Protein AF-A0A962UBZ4-F1 (afdb_monomer_lite)

Structure (mmCIF, N/CA/C/O backbone):
data_AF-A0A962UBZ4-F1
#
_entry.id   AF-A0A962UBZ4-F1
#
loop_
_atom_site.group_PDB
_atom_site.id
_atom_site.type_symbol
_atom_site.label_atom_id
_atom_site.label_alt_id
_atom_site.label_comp_id
_atom_site.label_asym_id
_atom_site.label_entity_id
_atom_site.label_seq_id
_atom_site.pdbx_PDB_ins_code
_atom_site.Cartn_x
_atom_site.Cartn_y
_atom_site.Cartn_z
_atom_site.occupancy
_atom_site.B_iso_or_equiv
_atom_site.auth_seq_id
_atom_site.auth_comp_id
_atom_site.auth_asym_id
_atom_site.auth_atom_id
_atom_site.pdbx_PDB_model_num
ATOM 1 N N . MET A 1 1 ? -7.262 -29.068 23.832 1.00 38.12 1 MET A N 1
ATOM 2 C CA . MET A 1 1 ? -7.012 -28.081 22.765 1.00 38.12 1 MET A CA 1
ATOM 3 C C . MET A 1 1 ? -6.876 -26.722 23.432 1.00 38.12 1 MET A C 1
ATOM 5 O O . MET A 1 1 ? -7.885 -26.080 23.689 1.00 38.12 1 MET A O 1
ATOM 9 N N . SER A 1 2 ? -5.667 -26.346 23.846 1.00 46.06 2 SER A N 1
ATOM 10 C CA . SER A 1 2 ? -5.438 -25.055 24.502 1.00 46.06 2 SER A CA 1
ATOM 11 C C . SER A 1 2 ? -5.253 -24.007 23.416 1.00 46.06 2 SER A C 1
ATOM 13 O O . SER A 1 2 ? -4.232 -23.998 22.737 1.00 46.06 2 SER A O 1
ATOM 15 N N . GLN A 1 3 ? -6.270 -23.176 23.210 1.00 50.06 3 GLN A N 1
ATOM 16 C CA . GLN A 1 3 ? -6.128 -21.978 22.399 1.00 50.06 3 GLN A CA 1
ATOM 17 C C . GLN A 1 3 ? -5.252 -21.007 23.196 1.00 50.06 3 GLN A C 1
ATOM 19 O O . GLN A 1 3 ? -5.643 -20.553 24.270 1.00 50.06 3 GLN A O 1
ATOM 24 N N . GLU A 1 4 ? -4.039 -20.769 22.705 1.00 47.31 4 GLU A N 1
ATOM 25 C CA . GLU A 1 4 ? -3.099 -19.800 23.265 1.00 47.31 4 GLU A CA 1
ATOM 26 C C . GLU A 1 4 ? -3.786 -18.421 23.375 1.00 47.31 4 GLU A C 1
ATOM 28 O O . GLU A 1 4 ? -4.555 -18.064 22.471 1.00 47.31 4 GLU A O 1
ATOM 33 N N . PRO A 1 5 ? -3.595 -17.670 24.479 1.00 57.84 5 PRO A N 1
ATOM 34 C CA . PRO A 1 5 ? -4.251 -16.382 24.655 1.00 57.84 5 PRO A CA 1
ATOM 35 C C . PRO A 1 5 ? -3.895 -15.440 23.496 1.00 57.84 5 PRO A C 1
ATOM 37 O O . PRO A 1 5 ? -2.752 -15.466 23.030 1.00 57.84 5 PRO A O 1
ATOM 40 N N . PRO A 1 6 ? -4.834 -14.599 23.020 1.00 56.41 6 PRO A N 1
ATOM 41 C CA . PRO A 1 6 ? -4.545 -13.658 21.948 1.00 56.41 6 PRO A CA 1
ATOM 42 C C . PRO A 1 6 ? -3.395 -12.751 22.386 1.00 56.41 6 PRO A C 1
ATOM 44 O O . PRO A 1 6 ? -3.477 -12.066 23.407 1.00 56.41 6 PRO A O 1
ATOM 47 N N . ALA A 1 7 ? -2.299 -12.800 21.629 1.00 54.19 7 ALA A N 1
ATOM 48 C CA . ALA A 1 7 ? -1.118 -11.993 21.880 1.00 54.19 7 ALA A CA 1
ATOM 49 C C . ALA A 1 7 ? -1.494 -10.500 21.970 1.00 54.19 7 ALA A C 1
ATOM 51 O O . ALA A 1 7 ? -2.430 -10.064 21.286 1.00 54.19 7 ALA A O 1
ATOM 52 N N . PRO A 1 8 ? -0.773 -9.703 22.784 1.00 57.00 8 PRO A N 1
ATOM 53 C CA . PRO A 1 8 ? -0.985 -8.262 22.853 1.00 57.00 8 PRO A CA 1
ATOM 54 C C . PRO A 1 8 ? -0.960 -7.672 21.443 1.00 57.00 8 PRO A C 1
ATOM 56 O O . PRO A 1 8 ? -0.140 -8.064 20.610 1.00 57.00 8 PRO A O 1
ATOM 59 N N . HIS A 1 9 ? -1.900 -6.767 21.183 1.00 59.88 9 HIS A N 1
ATOM 60 C CA . HIS A 1 9 ? -2.199 -6.189 19.875 1.00 59.88 9 HIS A CA 1
ATOM 61 C C . HIS A 1 9 ? -0.930 -5.549 19.299 1.00 59.88 9 HIS A C 1
ATOM 63 O O . HIS A 1 9 ? -0.572 -4.419 19.632 1.00 59.88 9 HIS A O 1
ATOM 69 N N . ARG A 1 10 ? -0.199 -6.297 18.462 1.00 70.25 10 ARG A N 1
ATOM 70 C CA . ARG A 1 10 ? 0.956 -5.766 17.741 1.00 70.25 10 ARG A CA 1
ATOM 71 C C . ARG A 1 10 ? 0.424 -4.727 16.751 1.00 70.25 10 ARG A C 1
ATOM 73 O O . ARG A 1 10 ? -0.534 -5.036 16.040 1.00 70.25 10 ARG A O 1
ATOM 80 N N . PRO A 1 11 ? 1.027 -3.529 16.672 1.00 76.25 11 PRO A N 1
ATOM 81 C CA . PRO A 1 11 ? 0.645 -2.560 15.657 1.00 76.25 11 PRO A CA 1
ATOM 82 C C . PRO A 1 11 ? 0.747 -3.200 14.268 1.00 76.25 11 PRO A C 1
ATOM 84 O O . PRO A 1 11 ? 1.775 -3.784 13.917 1.00 76.25 11 PRO A O 1
ATOM 87 N N . LEU A 1 12 ? -0.340 -3.120 13.499 1.00 86.69 12 LEU A N 1
ATOM 88 C CA . LEU A 1 12 ? -0.370 -3.601 12.122 1.00 86.69 12 LEU A CA 1
ATOM 89 C C . LEU A 1 12 ? 0.521 -2.698 11.264 1.00 86.69 12 LEU A C 1
ATOM 91 O O . LEU A 1 12 ? 0.384 -1.474 11.291 1.00 86.69 12 LEU A O 1
ATOM 95 N N . THR A 1 13 ? 1.412 -3.294 10.478 1.00 91.31 13 THR A N 1
ATOM 96 C CA . THR A 1 13 ? 2.264 -2.563 9.535 1.00 91.31 13 THR A CA 1
ATOM 97 C C . THR A 1 13 ? 1.596 -2.537 8.161 1.00 91.31 13 THR A C 1
ATOM 99 O O . THR A 1 13 ? 1.212 -3.604 7.674 1.00 91.31 13 THR A O 1
ATOM 102 N N . PRO A 1 14 ? 1.438 -1.360 7.528 1.00 93.25 14 PRO A N 1
ATOM 103 C CA . PRO A 1 14 ? 0.878 -1.285 6.187 1.00 93.25 14 PRO A CA 1
ATOM 104 C C . PRO A 1 14 ? 1.810 -1.979 5.182 1.00 93.25 14 PRO A C 1
ATOM 106 O O . PRO A 1 14 ? 3.036 -1.901 5.325 1.00 93.25 14 PRO A O 1
ATOM 109 N N . PRO A 1 15 ? 1.262 -2.649 4.157 1.00 95.19 15 PRO A N 1
ATOM 110 C CA . PRO A 1 15 ? 2.078 -3.233 3.104 1.00 95.19 15 PRO A CA 1
ATOM 111 C C . PRO A 1 15 ? 2.781 -2.127 2.312 1.00 95.19 15 PRO A C 1
ATOM 113 O O . PRO A 1 15 ? 2.201 -1.080 2.017 1.00 95.19 15 PRO A O 1
ATOM 116 N N . GLN A 1 16 ? 4.036 -2.370 1.950 1.00 96.19 16 GLN A N 1
ATOM 117 C CA . GLN A 1 16 ? 4.803 -1.453 1.115 1.00 96.19 16 GLN A CA 1
ATOM 118 C C . GLN A 1 16 ? 4.480 -1.689 -0.363 1.00 96.19 16 GLN A C 1
ATOM 120 O O . GLN A 1 16 ? 4.335 -2.845 -0.773 1.00 96.19 16 GLN A O 1
ATOM 125 N N . PRO A 1 17 ? 4.356 -0.618 -1.166 1.00 95.56 17 PRO A N 1
ATOM 126 C CA . PRO A 1 17 ? 4.194 -0.768 -2.601 1.00 95.56 17 PRO A CA 1
ATOM 127 C C . PRO A 1 17 ? 5.455 -1.393 -3.219 1.00 95.56 17 PRO A C 1
ATOM 129 O O . PRO A 1 17 ? 6.559 -1.183 -2.705 1.00 95.56 17 PRO A O 1
ATOM 132 N N . PRO A 1 18 ? 5.312 -2.135 -4.330 1.00 94.62 18 PRO A N 1
ATOM 133 C CA . PRO A 1 18 ? 6.459 -2.627 -5.076 1.00 94.62 18 PRO A CA 1
ATOM 134 C C . PRO A 1 18 ? 7.306 -1.462 -5.595 1.00 94.62 18 PRO A C 1
ATOM 136 O O . PRO A 1 18 ? 6.785 -0.422 -6.005 1.00 94.62 18 PRO A O 1
ATOM 139 N N . VAL A 1 19 ? 8.625 -1.644 -5.585 1.00 94.50 19 VAL A N 1
ATOM 140 C CA . VAL A 1 19 ? 9.569 -0.656 -6.119 1.00 94.50 19 VAL A CA 1
ATOM 141 C C . VAL A 1 19 ? 9.639 -0.731 -7.652 1.00 94.50 19 VAL A C 1
ATOM 143 O O . VAL A 1 19 ? 9.274 -1.756 -8.240 1.00 94.50 19 VAL A O 1
ATOM 146 N N . PRO A 1 20 ? 10.120 0.327 -8.333 1.00 91.00 20 PRO A N 1
ATOM 147 C CA . PRO A 1 20 ? 10.368 0.272 -9.771 1.00 91.00 20 PRO A CA 1
ATOM 148 C C . PRO A 1 20 ? 11.300 -0.894 -10.128 1.00 91.00 20 PRO A C 1
ATOM 150 O O . PRO A 1 20 ? 12.356 -1.051 -9.521 1.00 91.00 20 PRO A O 1
ATOM 153 N N . GLY A 1 21 ? 10.906 -1.706 -11.111 1.00 88.88 21 GLY A N 1
ATOM 154 C CA . GLY A 1 21 ? 11.659 -2.886 -11.555 1.00 88.88 21 GLY A CA 1
ATOM 155 C C . GLY A 1 21 ? 11.179 -4.227 -10.988 1.00 88.88 21 GLY A C 1
ATOM 156 O O . GLY A 1 21 ? 11.462 -5.256 -11.593 1.00 88.88 21 GLY A O 1
ATOM 157 N N . GLU A 1 22 ? 10.392 -4.237 -9.907 1.00 92.69 22 GLU A N 1
ATOM 158 C CA . GLU A 1 22 ? 9.736 -5.466 -9.414 1.00 92.69 22 GLU A CA 1
ATOM 159 C C . GLU A 1 22 ? 8.556 -5.875 -10.308 1.00 92.69 22 GLU A C 1
ATOM 161 O O . GLU A 1 22 ? 8.249 -7.054 -10.487 1.00 92.69 22 GLU A O 1
ATOM 166 N N . CYS A 1 23 ? 7.872 -4.888 -10.896 1.00 92.81 23 CYS A N 1
ATOM 167 C CA . CYS A 1 23 ? 6.831 -5.152 -11.875 1.00 92.81 23 CYS A CA 1
ATOM 168 C C . CYS A 1 23 ? 7.468 -5.537 -13.214 1.00 92.81 23 CYS A C 1
ATOM 170 O O . CYS A 1 23 ? 8.184 -4.749 -13.824 1.00 92.81 23 CYS A O 1
ATOM 172 N N . CYS A 1 24 ? 7.134 -6.730 -13.708 1.00 91.19 24 CYS A N 1
ATOM 173 C CA . CYS A 1 24 ? 7.563 -7.225 -15.014 1.00 91.19 24 CYS A CA 1
ATOM 174 C C . CYS A 1 24 ? 7.016 -6.392 -16.195 1.00 91.19 24 CYS A C 1
ATOM 176 O O . CYS A 1 24 ? 7.498 -6.558 -17.312 1.00 91.19 24 CYS A O 1
ATOM 178 N N . GLU A 1 25 ? 5.958 -5.594 -15.970 1.00 89.75 25 GLU A N 1
ATOM 179 C CA . GLU A 1 25 ? 5.221 -4.759 -16.944 1.00 89.75 25 GLU A CA 1
ATOM 180 C C . GLU A 1 25 ? 4.712 -5.488 -18.203 1.00 89.75 25 GLU A C 1
ATOM 182 O O . GLU A 1 25 ? 4.251 -4.873 -19.158 1.00 89.75 25 GLU A O 1
ATOM 187 N N . ARG A 1 26 ? 4.738 -6.824 -18.199 1.00 90.38 26 ARG A N 1
ATOM 188 C CA . ARG A 1 26 ? 4.347 -7.674 -19.335 1.00 90.38 26 ARG A CA 1
ATOM 189 C C . ARG A 1 26 ? 3.070 -8.480 -19.099 1.00 90.38 26 ARG A C 1
ATOM 191 O O . ARG A 1 26 ? 2.787 -9.402 -19.852 1.00 90.38 26 ARG A O 1
ATOM 198 N N . GLY A 1 27 ? 2.319 -8.159 -18.045 1.00 87.94 27 GLY A N 1
ATOM 199 C CA . GLY A 1 27 ? 1.105 -8.898 -17.685 1.00 87.94 27 GLY A CA 1
ATOM 200 C C . GLY A 1 27 ? 1.388 -10.327 -17.211 1.00 87.94 27 GLY A C 1
ATOM 201 O O . GLY A 1 27 ? 0.662 -11.246 -17.571 1.00 87.94 27 GLY A O 1
ATOM 202 N N . CYS A 1 28 ? 2.461 -10.526 -16.438 1.00 90.69 28 CYS A N 1
ATOM 203 C CA . CYS A 1 28 ? 2.787 -11.825 -15.854 1.00 90.69 28 CYS A CA 1
ATOM 204 C C . CYS A 1 28 ? 1.678 -12.321 -14.903 1.00 90.69 28 CYS A C 1
ATOM 206 O O . CYS A 1 28 ? 1.032 -11.530 -14.215 1.00 90.69 28 CYS A O 1
ATOM 208 N N . GLU A 1 29 ? 1.491 -13.643 -14.844 1.00 90.44 29 GLU A N 1
ATOM 209 C CA . GLU A 1 29 ? 0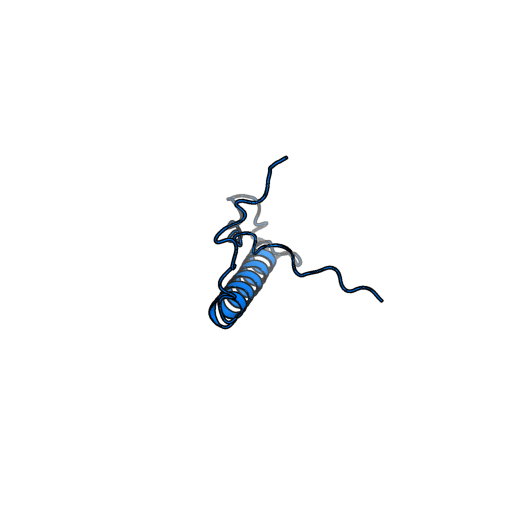.473 -14.315 -14.016 1.00 90.44 29 GLU A CA 1
ATOM 210 C C . GLU A 1 29 ? 0.615 -14.001 -12.514 1.00 90.44 29 GLU A C 1
ATOM 212 O O . GLU A 1 29 ? -0.374 -13.821 -11.811 1.00 90.44 29 GLU A O 1
ATOM 217 N N . ASN A 1 30 ? 1.853 -13.839 -12.042 1.00 91.31 30 ASN A N 1
ATOM 218 C CA . ASN A 1 30 ? 2.191 -13.480 -10.666 1.00 91.31 30 ASN A CA 1
ATOM 219 C C . ASN A 1 30 ? 2.499 -11.980 -10.554 1.00 91.31 30 ASN A C 1
ATOM 221 O O . ASN A 1 30 ? 3.612 -11.576 -10.220 1.00 91.31 30 ASN A O 1
ATOM 225 N N . CYS A 1 31 ? 1.524 -11.135 -10.882 1.00 93.31 31 CYS A N 1
ATOM 226 C CA . CYS A 1 31 ? 1.703 -9.687 -10.843 1.00 93.31 31 CYS A CA 1
ATOM 227 C C . CYS A 1 31 ? 1.887 -9.183 -9.399 1.00 93.31 31 CYS A C 1
ATOM 229 O O . CYS A 1 31 ? 0.997 -9.323 -8.561 1.00 93.31 31 CYS A O 1
ATOM 231 N N . VAL A 1 32 ? 3.016 -8.526 -9.117 1.00 95.44 32 VAL A N 1
ATOM 232 C CA . VAL A 1 32 ? 3.337 -7.982 -7.783 1.00 95.44 32 VAL A CA 1
ATOM 233 C C . VAL A 1 32 ? 2.273 -7.006 -7.261 1.00 95.44 32 VAL A C 1
ATOM 235 O O . VAL A 1 32 ? 1.974 -6.976 -6.068 1.00 95.44 32 VAL A O 1
ATOM 238 N N . TRP A 1 33 ? 1.622 -6.266 -8.163 1.00 95.06 33 TRP A N 1
ATOM 239 C CA . TRP A 1 33 ? 0.526 -5.368 -7.811 1.00 95.06 33 TRP A CA 1
ATOM 240 C C . TRP A 1 33 ? -0.698 -6.114 -7.280 1.00 95.06 33 TRP A C 1
ATOM 242 O O . TRP A 1 33 ? -1.345 -5.628 -6.356 1.00 95.06 33 TRP A O 1
ATOM 252 N N . VAL A 1 34 ? -0.996 -7.309 -7.803 1.00 95.06 34 VAL A N 1
ATOM 253 C CA . VAL A 1 34 ? -2.109 -8.137 -7.310 1.00 95.06 34 VAL A CA 1
ATOM 254 C C . VAL A 1 34 ? -1.867 -8.509 -5.851 1.00 95.06 34 VAL A C 1
ATOM 256 O O . VAL A 1 34 ? -2.719 -8.241 -5.004 1.00 95.06 34 VAL A O 1
ATOM 259 N N . PHE A 1 35 ? -0.677 -9.023 -5.534 1.00 95.38 35 PHE A N 1
ATOM 260 C CA . PHE A 1 35 ? -0.307 -9.368 -4.160 1.00 95.38 35 PHE A CA 1
ATOM 261 C C . PHE A 1 35 ? -0.312 -8.153 -3.228 1.00 95.38 35 PHE A C 1
ATOM 263 O O . PHE A 1 35 ? -0.801 -8.243 -2.102 1.00 95.38 35 PHE A O 1
ATOM 270 N N . TYR A 1 36 ? 0.175 -7.002 -3.701 1.00 96.88 36 TYR A N 1
ATOM 271 C CA . TYR A 1 36 ? 0.143 -5.757 -2.936 1.00 96.88 36 TYR A CA 1
ATOM 272 C C . TYR A 1 36 ? -1.290 -5.332 -2.579 1.00 96.88 36 TYR A C 1
ATOM 274 O O . TYR A 1 36 ? -1.577 -5.054 -1.414 1.00 96.88 36 TYR A O 1
ATOM 282 N N . TYR A 1 37 ? -2.219 -5.328 -3.539 1.00 96.56 37 TYR A N 1
ATOM 283 C CA . TYR A 1 37 ? -3.613 -4.964 -3.267 1.00 96.56 37 TYR A CA 1
ATOM 284 C C . TYR A 1 37 ? -4.334 -5.988 -2.388 1.00 96.56 37 TYR A C 1
ATOM 286 O O . TYR A 1 37 ? -5.158 -5.612 -1.554 1.00 96.56 37 TYR A O 1
ATOM 294 N N . GLU A 1 38 ? -4.025 -7.277 -2.521 1.00 97.38 38 GLU A N 1
ATOM 295 C CA . GLU A 1 38 ? -4.534 -8.284 -1.589 1.00 97.38 38 GLU A CA 1
ATOM 296 C C . GLU A 1 38 ? -4.033 -8.058 -0.163 1.00 97.38 38 GLU A C 1
ATOM 298 O O . GLU A 1 38 ? -4.822 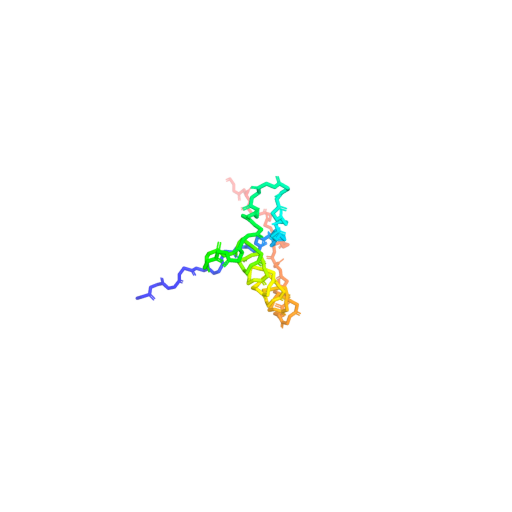-8.130 0.783 1.00 97.38 38 GLU A O 1
ATOM 303 N N . ALA A 1 39 ? -2.747 -7.747 0.000 1.00 96.44 39 ALA A N 1
ATOM 304 C CA . ALA A 1 39 ? -2.181 -7.406 1.298 1.00 96.44 39 ALA A CA 1
ATOM 305 C C . ALA A 1 39 ? -2.837 -6.144 1.882 1.00 96.44 39 ALA A C 1
ATOM 307 O O . ALA A 1 39 ? -3.158 -6.130 3.071 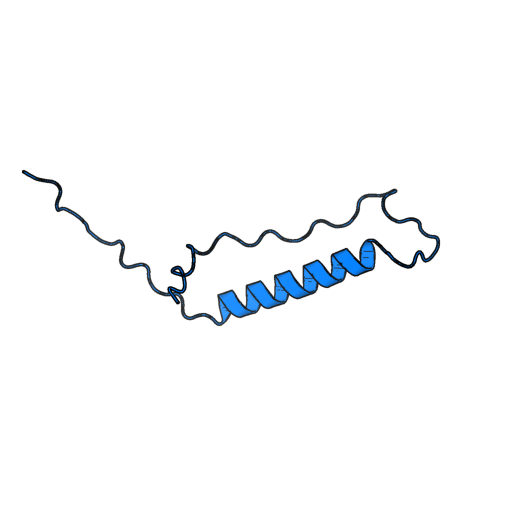1.00 96.44 39 ALA A O 1
ATOM 308 N N . GLN A 1 40 ? -3.114 -5.128 1.056 1.00 97.75 40 GLN A N 1
ATOM 309 C CA . GLN A 1 40 ? -3.843 -3.930 1.488 1.00 97.75 40 GLN A CA 1
ATOM 310 C C . GLN A 1 40 ? -5.250 -4.262 1.980 1.00 97.75 40 GLN A C 1
ATOM 312 O O . GLN A 1 40 ? -5.608 -3.872 3.088 1.00 97.75 40 GLN A O 1
ATOM 317 N N . ARG A 1 41 ? -6.014 -5.067 1.233 1.00 97.44 41 ARG A N 1
ATOM 318 C CA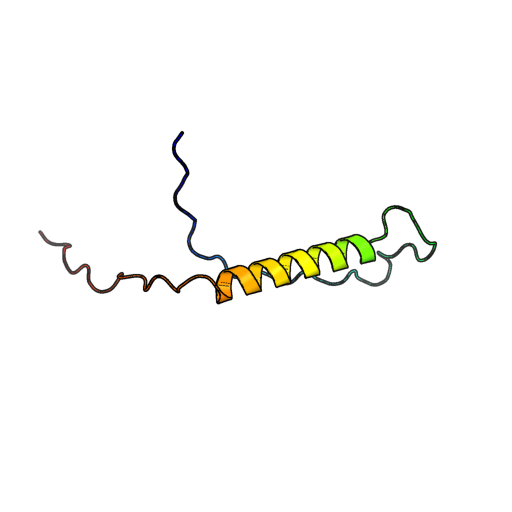 . ARG A 1 41 ? -7.358 -5.493 1.661 1.00 97.44 41 ARG A CA 1
ATOM 319 C C . ARG A 1 41 ? -7.335 -6.227 3.003 1.00 97.44 41 ARG A C 1
ATOM 321 O O . ARG A 1 41 ? -8.193 -5.996 3.850 1.00 97.44 41 ARG A O 1
ATOM 328 N N . ARG A 1 42 ? -6.345 -7.100 3.222 1.00 94.88 42 ARG A N 1
ATOM 329 C CA . ARG A 1 42 ? -6.172 -7.802 4.508 1.00 94.88 42 ARG A CA 1
ATOM 330 C C . ARG A 1 42 ? -5.830 -6.836 5.640 1.00 94.88 42 ARG A C 1
ATOM 332 O O . ARG A 1 42 ? -6.352 -6.988 6.740 1.00 94.88 42 ARG A O 1
ATOM 339 N N . TYR A 1 43 ? -4.976 -5.853 5.370 1.00 94.50 43 TYR A N 1
ATOM 340 C CA . TYR A 1 43 ? -4.604 -4.822 6.335 1.00 94.50 43 TYR A CA 1
ATOM 341 C C . TYR A 1 43 ? -5.809 -3.966 6.747 1.00 94.50 43 TYR A C 1
ATOM 343 O O . TYR A 1 43 ? -6.066 -3.807 7.939 1.00 94.50 43 TYR A O 1
ATOM 351 N N . GLU A 1 44 ? -6.595 -3.487 5.784 1.00 94.94 44 GLU A N 1
ATOM 352 C CA . GLU A 1 44 ? -7.814 -2.712 6.040 1.00 94.94 44 GLU A CA 1
ATOM 353 C C . GLU A 1 44 ? -8.847 -3.518 6.837 1.00 94.94 44 GLU A C 1
ATOM 355 O O . GLU A 1 44 ? -9.387 -3.023 7.826 1.00 94.94 44 GLU A O 1
ATOM 360 N N . ALA A 1 45 ? -9.072 -4.783 6.468 1.00 93.81 45 ALA A N 1
ATOM 361 C CA . ALA A 1 45 ? -9.964 -5.672 7.208 1.00 93.81 45 ALA A CA 1
ATOM 362 C C . ALA A 1 45 ? -9.489 -5.886 8.657 1.00 93.81 45 ALA A C 1
ATOM 364 O O . ALA A 1 45 ? -10.295 -5.894 9.588 1.00 93.81 45 ALA A O 1
ATOM 365 N N . ALA A 1 46 ? -8.177 -6.014 8.867 1.00 90.06 46 ALA A N 1
ATOM 366 C CA . ALA A 1 46 ? -7.602 -6.141 10.200 1.00 90.06 46 ALA A CA 1
ATOM 367 C C . ALA A 1 46 ? -7.756 -4.846 11.020 1.00 90.06 46 ALA A C 1
ATOM 369 O O . ALA A 1 46 ? -8.094 -4.916 12.201 1.00 90.06 46 ALA A O 1
ATOM 370 N N . LEU A 1 47 ? -7.591 -3.668 10.409 1.00 90.75 47 LEU A N 1
ATOM 371 C CA . LEU A 1 47 ? -7.868 -2.387 11.068 1.00 90.75 47 LEU A CA 1
ATOM 372 C C . LEU A 1 47 ? -9.341 -2.251 11.466 1.00 90.75 47 LEU A C 1
ATOM 374 O O . LEU A 1 47 ? -9.632 -1.814 12.577 1.00 90.75 47 LEU A O 1
ATOM 378 N N . GLN A 1 48 ? -10.267 -2.654 10.594 1.00 90.31 48 GLN A N 1
ATOM 379 C CA . GLN A 1 48 ? -11.698 -2.656 10.903 1.00 90.31 48 GLN A CA 1
ATOM 380 C C . GLN A 1 48 ? -12.019 -3.595 12.068 1.00 90.31 48 GLN A C 1
ATOM 382 O O . GLN A 1 48 ? -12.764 -3.214 12.969 1.00 90.31 48 GLN A O 1
ATOM 387 N N . ALA A 1 49 ? -11.421 -4.788 12.093 1.00 87.81 49 ALA A N 1
ATOM 388 C CA . ALA A 1 49 ? -11.588 -5.730 13.195 1.00 87.81 49 ALA A CA 1
ATOM 389 C C . ALA A 1 49 ? -11.060 -5.163 14.523 1.00 87.81 49 ALA A C 1
ATOM 391 O O . ALA A 1 49 ? -11.716 -5.317 15.550 1.00 87.81 49 ALA A O 1
ATOM 392 N N . LEU A 1 50 ? -9.919 -4.466 14.506 1.00 84.31 50 LEU A N 1
ATOM 393 C CA . LEU A 1 50 ? -9.387 -3.784 15.690 1.00 84.31 50 LEU A CA 1
ATOM 394 C C . LEU A 1 50 ? -10.277 -2.623 16.146 1.00 84.31 50 LEU A C 1
ATOM 396 O O . LEU A 1 50 ? -10.468 -2.450 17.344 1.00 84.31 50 LEU A O 1
ATOM 400 N N . ALA A 1 51 ? -10.828 -1.844 15.214 1.00 84.00 51 ALA A N 1
ATOM 401 C CA . ALA A 1 51 ? -11.722 -0.732 15.532 1.00 84.00 51 ALA A CA 1
ATOM 402 C C . ALA A 1 51 ? -13.085 -1.202 16.070 1.00 84.00 51 ALA A C 1
ATOM 404 O O . ALA A 1 51 ? -13.682 -0.532 16.909 1.00 84.00 51 ALA A O 1
ATOM 405 N N . ALA A 1 52 ? -13.581 -2.343 15.585 1.00 81.75 52 ALA A N 1
ATOM 406 C CA . ALA A 1 52 ? -14.833 -2.947 16.032 1.00 81.75 52 ALA A CA 1
ATOM 407 C C . ALA A 1 52 ? -14.676 -3.768 17.321 1.00 81.75 52 ALA A C 1
ATOM 409 O O . ALA A 1 52 ? -15.665 -4.022 18.013 1.00 81.75 52 ALA A O 1
ATOM 410 N N . ALA A 1 53 ? -13.457 -4.202 17.650 1.00 71.31 53 ALA A N 1
ATOM 411 C CA . ALA A 1 53 ? -13.189 -4.881 18.904 1.00 71.31 53 ALA A CA 1
ATOM 412 C C . ALA A 1 53 ? -13.383 -3.893 20.067 1.00 71.31 53 ALA A C 1
ATOM 414 O O . ALA A 1 53 ? -12.794 -2.809 20.057 1.00 71.31 53 ALA A O 1
ATOM 415 N N . PRO A 1 54 ? -14.175 -4.238 21.098 1.00 61.84 54 PRO A N 1
ATOM 416 C CA . PRO A 1 54 ? -14.208 -3.434 22.305 1.00 61.84 54 PRO A CA 1
ATOM 417 C C . PRO A 1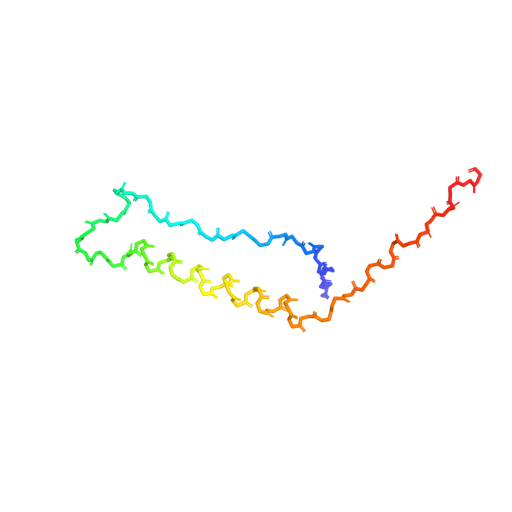 54 ? -12.796 -3.428 22.886 1.00 61.84 54 PRO A C 1
ATOM 419 O O . PRO A 1 54 ? -12.255 -4.492 23.198 1.00 61.84 54 PRO A O 1
ATOM 422 N N . ALA A 1 55 ? -12.196 -2.239 22.998 1.00 57.88 55 ALA A N 1
ATOM 423 C CA . ALA A 1 55 ? -10.922 -2.061 23.672 1.00 57.88 55 ALA A CA 1
ATOM 424 C C . ALA A 1 55 ? -11.066 -2.665 25.067 1.00 57.88 55 ALA A C 1
ATOM 426 O O . ALA A 1 55 ? -11.771 -2.115 25.909 1.00 57.88 55 ALA A O 1
ATOM 427 N N . HIS A 1 56 ? -10.461 -3.826 25.302 1.00 50.59 56 HIS A N 1
ATOM 428 C CA . HIS A 1 56 ? -10.356 -4.353 26.652 1.00 50.59 56 HIS A CA 1
ATOM 429 C C . HIS A 1 56 ? -9.461 -3.353 27.389 1.00 50.59 56 HIS A C 1
ATOM 431 O O . HIS A 1 56 ? -8.287 -3.235 27.018 1.00 50.59 56 HIS A O 1
ATOM 437 N N . PRO A 1 57 ? -9.972 -2.587 28.373 1.00 50.38 57 PRO A N 1
ATOM 438 C CA . PRO A 1 57 ? -9.103 -1.752 29.174 1.00 50.38 57 PRO A CA 1
ATOM 439 C C . PRO A 1 57 ? -8.164 -2.715 29.890 1.00 50.38 57 PRO A C 1
ATOM 441 O O . PRO A 1 57 ? -8.590 -3.544 30.694 1.00 50.38 57 PRO A O 1
ATOM 444 N N . ASN A 1 58 ? -6.887 -2.675 29.525 1.00 49.94 58 ASN A N 1
ATOM 445 C CA . ASN A 1 58 ? -5.872 -3.431 30.226 1.00 49.94 58 ASN A CA 1
ATOM 446 C C . ASN A 1 58 ? -5.814 -2.871 31.652 1.00 49.94 58 ASN A C 1
ATOM 448 O O . ASN A 1 58 ? -5.247 -1.805 31.887 1.00 49.94 58 ASN A O 1
ATOM 452 N N . LEU A 1 59 ? -6.442 -3.578 32.594 1.00 53.31 59 LEU A N 1
ATOM 453 C CA . LEU A 1 59 ? -6.322 -3.350 34.028 1.00 53.31 59 LEU A CA 1
ATOM 454 C C . LEU A 1 59 ? -4.941 -3.840 34.497 1.00 53.31 59 LEU A C 1
ATOM 456 O O . LEU A 1 59 ? -4.826 -4.757 35.301 1.00 53.31 59 LEU A O 1
ATOM 460 N N . SER A 1 60 ? -3.888 -3.218 33.970 1.00 54.28 60 SER A N 1
ATOM 461 C CA . SER A 1 60 ? -2.564 -3.173 34.594 1.00 54.28 60 SER A CA 1
ATOM 462 C C . SER A 1 60 ? -2.399 -1.819 35.283 1.00 54.28 60 SER A C 1
ATOM 464 O O . SER A 1 60 ? -1.403 -1.126 35.099 1.00 54.28 60 SER A O 1
ATOM 466 N N . ALA A 1 61 ? -3.416 -1.414 36.042 1.00 53.28 61 ALA A N 1
ATOM 467 C CA . ALA A 1 61 ? -3.234 -0.468 37.128 1.00 53.28 61 ALA A CA 1
ATOM 468 C C . ALA A 1 61 ? -2.966 -1.298 38.391 1.00 53.28 61 ALA A C 1
ATOM 470 O O . ALA A 1 61 ? -3.745 -2.191 38.718 1.00 53.28 61 ALA A O 1
ATOM 471 N N . ASP A 1 62 ? -1.849 -1.002 39.051 1.00 56.75 62 ASP A N 1
ATOM 472 C CA . ASP A 1 62 ? -1.497 -1.423 40.408 1.00 56.75 62 ASP A CA 1
ATOM 473 C C . ASP A 1 62 ? -1.164 -2.906 40.654 1.00 56.75 62 ASP A C 1
ATOM 475 O O . ASP A 1 62 ? -1.989 -3.709 41.084 1.00 56.75 62 ASP A O 1
ATOM 479 N N . ASN A 1 63 ? 0.133 -3.233 40.574 1.00 54.38 63 ASN A N 1
ATOM 480 C CA . ASN A 1 63 ? 0.707 -4.250 41.459 1.00 54.38 63 ASN A CA 1
ATOM 481 C C . ASN A 1 63 ? 1.743 -3.623 42.416 1.00 54.38 63 ASN A C 1
ATOM 483 O O . ASN A 1 63 ? 2.927 -3.579 42.079 1.00 54.38 63 ASN A O 1
ATOM 487 N N . PRO A 1 64 ? 1.345 -3.184 43.628 1.00 63.09 64 PRO A N 1
ATOM 488 C CA . PRO A 1 64 ? 2.274 -2.7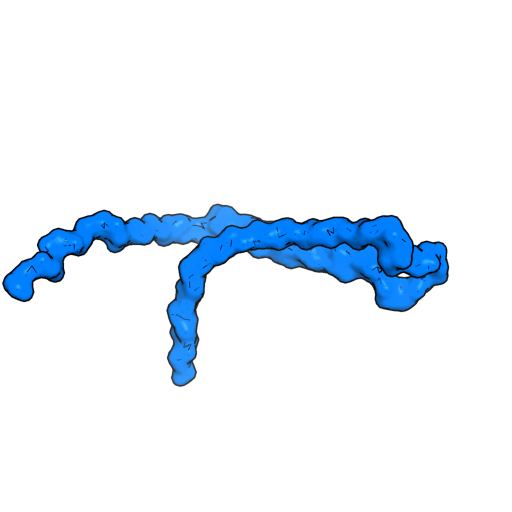74 44.677 1.00 63.09 64 PRO A CA 1
ATOM 489 C C . PRO A 1 64 ? 2.795 -3.945 45.532 1.00 63.09 64 PRO A C 1
ATOM 491 O O . PRO A 1 64 ? 3.357 -3.717 46.602 1.00 63.09 64 PRO A O 1
ATOM 494 N N . ARG A 1 65 ? 2.640 -5.214 45.123 1.00 60.84 65 ARG A N 1
ATOM 495 C CA . ARG A 1 65 ? 2.965 -6.362 45.987 1.00 60.84 65 ARG A CA 1
ATOM 496 C C . ARG A 1 65 ? 4.263 -7.070 45.601 1.00 60.84 65 ARG A C 1
ATOM 498 O O . ARG A 1 65 ? 4.267 -8.251 45.264 1.00 60.84 65 ARG A O 1
ATOM 505 N N . LYS A 1 66 ? 5.383 -6.352 45.721 1.00 60.03 66 LYS A N 1
ATOM 506 C CA . LYS A 1 66 ? 6.709 -6.971 45.890 1.00 60.03 66 LYS A CA 1
ATOM 507 C C . LYS A 1 66 ? 7.348 -6.488 47.195 1.00 60.03 66 LYS A C 1
ATOM 509 O O . LYS A 1 66 ? 8.139 -5.556 47.205 1.00 60.03 66 LYS A O 1
ATOM 514 N N . SER A 1 67 ? 6.918 -7.112 48.289 1.00 42.38 67 SER A N 1
ATOM 515 C CA . SER A 1 67 ? 7.593 -7.222 49.595 1.00 42.38 67 SER A CA 1
ATOM 516 C C . SER A 1 67 ? 6.889 -8.373 50.341 1.00 42.38 67 SER A C 1
ATOM 518 O O . SER A 1 67 ? 5.661 -8.476 50.191 1.00 42.38 67 SER A O 1
ATOM 520 N N . PRO A 1 68 ? 7.568 -9.275 51.074 1.00 59.09 68 PRO A N 1
ATOM 521 C CA . PRO A 1 68 ? 8.838 -9.115 51.794 1.00 59.09 68 PRO A CA 1
ATOM 522 C C . PRO A 1 68 ? 10.081 -9.674 51.086 1.00 59.09 68 PRO A C 1
ATOM 524 O O . PRO A 1 68 ? 9.928 -10.392 50.071 1.00 59.09 68 PRO A O 1
#

Foldseek 3Di:
DDDDPPPDDDDDDQQDQDDPPPAPVPPDPPGSVVVNVVSNVVSVVVVVVVVPDDPPPPPPPDDPPDDD

Radius of gyration: 20.45 Å; chains: 1; bounding box: 26×28×71 Å

Secondary structure (DSSP, 8-state):
---PPPPP-PPPPPPPPPPTTTS-SS--SS-HHHHHHHHHHHHHHHHHHHHHS---------------

pLDDT: mean 77.96, std 18.78, range [38.12, 97.75]

Sequence (68 aa):
MSQEPPAPHRPLTPPQPPVPGECCERGCENCVWVFYYEAQRRYEAALQALAAAPAHPNLSADNPRKSP